Protein AF-J9FMK6-F1 (afdb_monomer_lite)

Structure (mmCIF, N/CA/C/O backbone):
data_AF-J9FMK6-F1
#
_entry.id   AF-J9FMK6-F1
#
loop_
_atom_site.group_PDB
_atom_site.id
_atom_site.type_symbol
_atom_site.label_atom_id
_atom_site.label_alt_id
_atom_site.label_comp_id
_atom_site.label_asym_id
_atom_site.label_entity_id
_atom_site.label_seq_id
_atom_site.pdbx_PDB_ins_code
_atom_site.Cartn_x
_atom_site.Cartn_y
_atom_site.Cartn_z
_atom_site.occupancy
_atom_site.B_iso_or_equiv
_atom_site.auth_seq_id
_atom_site.auth_comp_id
_atom_site.auth_asym_id
_atom_site.auth_atom_id
_atom_site.pdbx_PDB_model_num
ATOM 1 N N . SER A 1 1 ? 6.083 24.883 22.212 1.00 38.53 1 SER A N 1
ATOM 2 C CA . SER A 1 1 ? 7.407 24.529 22.747 1.00 38.53 1 SER A CA 1
ATOM 3 C C . SER A 1 1 ? 7.754 23.189 22.147 1.00 38.53 1 SER A C 1
ATOM 5 O O . SER A 1 1 ? 7.046 22.225 22.395 1.00 38.53 1 SER A O 1
ATOM 7 N N . GLU A 1 2 ? 8.721 23.181 21.238 1.00 36.94 2 GLU A N 1
ATOM 8 C CA . GLU A 1 2 ? 9.208 21.984 20.553 1.00 36.94 2 GLU A CA 1
ATOM 9 C C . GLU A 1 2 ? 10.309 21.378 21.428 1.00 36.94 2 GLU A C 1
ATOM 11 O O . GLU A 1 2 ? 11.359 21.994 21.595 1.00 36.94 2 GLU A O 1
ATOM 16 N N . GLU A 1 3 ? 10.054 20.224 22.041 1.00 33.56 3 GLU A N 1
ATOM 17 C CA . GLU A 1 3 ? 11.084 19.467 22.758 1.00 33.56 3 GLU A CA 1
ATOM 18 C C . GLU A 1 3 ? 11.546 18.315 21.862 1.00 33.56 3 GLU A C 1
ATOM 20 O O . GLU A 1 3 ? 10.841 17.334 21.639 1.00 33.56 3 GLU A O 1
ATOM 25 N N . TYR A 1 4 ? 12.724 18.515 21.274 1.00 42.72 4 TYR A N 1
ATOM 26 C CA . TYR A 1 4 ? 13.475 17.546 20.487 1.00 42.72 4 TYR A CA 1
ATOM 27 C C . TYR A 1 4 ? 14.214 16.615 21.458 1.00 42.72 4 TYR A C 1
ATOM 29 O O . TYR A 1 4 ? 15.035 17.088 22.244 1.00 42.72 4 TYR A O 1
ATOM 37 N N . TYR A 1 5 ? 13.924 15.313 21.438 1.00 42.72 5 TYR A N 1
ATOM 38 C CA . TYR A 1 5 ? 14.664 14.345 22.250 1.00 42.72 5 TYR A CA 1
ATOM 39 C C . TYR A 1 5 ? 15.979 13.964 21.562 1.00 42.72 5 TYR A C 1
ATOM 41 O O . TYR A 1 5 ? 15.987 13.417 20.460 1.00 42.72 5 TYR A O 1
ATOM 49 N N . ASP A 1 6 ? 17.084 14.247 22.249 1.00 38.72 6 ASP A N 1
ATOM 50 C CA . ASP A 1 6 ? 18.426 13.762 21.941 1.00 38.72 6 ASP A CA 1
ATOM 51 C C . ASP A 1 6 ? 18.532 12.301 22.407 1.00 38.72 6 ASP A C 1
ATOM 53 O O . ASP A 1 6 ? 18.491 12.007 23.604 1.00 38.72 6 ASP A O 1
ATOM 57 N N . VAL A 1 7 ? 18.583 11.360 21.463 1.00 40.56 7 VAL A N 1
ATOM 58 C CA . VAL A 1 7 ? 18.699 9.925 21.757 1.00 40.56 7 VAL A CA 1
ATOM 59 C C . VAL A 1 7 ? 20.180 9.571 21.848 1.00 40.56 7 VAL A C 1
ATOM 61 O O . VAL A 1 7 ? 20.733 8.900 20.978 1.00 40.56 7 VAL A O 1
ATOM 64 N N . THR A 1 8 ? 20.851 10.000 22.916 1.00 44.28 8 THR A N 1
ATOM 65 C CA . THR A 1 8 ? 22.146 9.412 23.277 1.00 44.28 8 THR A CA 1
ATOM 66 C C . THR A 1 8 ? 21.886 8.086 23.990 1.00 44.28 8 THR A C 1
ATOM 68 O O . THR A 1 8 ? 21.840 8.018 25.217 1.00 44.28 8 THR A O 1
ATOM 71 N N . GLY A 1 9 ? 21.641 7.028 23.214 1.00 40.19 9 GLY A N 1
ATOM 72 C CA . GLY A 1 9 ? 21.612 5.662 23.730 1.00 40.19 9 GLY A CA 1
ATOM 73 C C . GLY A 1 9 ? 23.018 5.230 24.146 1.00 40.19 9 GLY A C 1
ATOM 74 O O . GLY A 1 9 ? 23.929 5.226 23.321 1.00 40.19 9 GLY A O 1
ATOM 75 N N . GLU A 1 10 ? 23.194 4.880 25.418 1.00 38.66 10 GLU A N 1
ATOM 76 C CA . GLU A 1 10 ? 24.425 4.283 25.942 1.00 38.66 10 GLU A CA 1
ATOM 77 C C . GLU A 1 10 ? 24.766 2.987 25.179 1.00 38.66 10 GLU A C 1
ATOM 79 O O . GLU A 1 10 ? 23.936 2.087 25.018 1.00 38.66 10 GLU A O 1
ATOM 84 N N . GLU A 1 11 ? 26.002 2.891 24.686 1.00 40.25 11 GLU A N 1
ATOM 85 C CA . GLU A 1 11 ? 26.487 1.753 23.906 1.00 40.25 11 GLU A CA 1
ATOM 86 C C . GLU A 1 11 ? 26.698 0.513 24.795 1.00 40.25 11 GLU A C 1
ATOM 88 O O . GLU A 1 11 ? 27.453 0.533 25.768 1.00 40.25 11 GLU A O 1
ATOM 93 N N . ARG A 1 12 ? 26.065 -0.614 24.436 1.00 38.50 12 ARG A N 1
ATOM 94 C CA . ARG A 1 12 ? 26.386 -1.932 25.008 1.00 38.50 12 ARG A CA 1
ATOM 95 C C . ARG A 1 12 ? 27.770 -2.380 24.502 1.00 38.50 12 ARG A C 1
ATOM 97 O O . ARG A 1 12 ? 27.969 -2.416 23.286 1.00 38.50 12 ARG A O 1
ATOM 104 N N . PRO A 1 13 ? 28.722 -2.767 25.373 1.00 34.53 13 PRO A N 1
ATOM 105 C CA . PRO A 1 13 ? 30.063 -3.145 24.936 1.00 34.53 13 PRO A CA 1
ATOM 106 C C . PRO A 1 13 ? 30.034 -4.482 24.180 1.00 34.53 13 PRO A C 1
ATOM 108 O O . PRO A 1 13 ? 29.607 -5.498 24.727 1.00 34.53 13 PRO A O 1
ATOM 111 N N . GLY A 1 14 ? 30.523 -4.485 22.934 1.00 45.88 14 GLY A N 1
ATOM 112 C CA . GLY A 1 14 ? 30.831 -5.708 22.177 1.00 45.88 14 GLY A CA 1
ATOM 113 C C . GLY A 1 14 ? 30.069 -5.937 20.868 1.00 45.88 14 GLY A C 1
ATOM 114 O O . GLY A 1 14 ? 30.240 -6.998 20.274 1.00 45.88 14 GLY A O 1
ATOM 115 N N . GLN A 1 15 ? 29.264 -4.985 20.389 1.00 40.09 15 GLN A N 1
ATOM 116 C CA . GLN A 1 15 ? 28.601 -5.097 19.087 1.00 40.09 15 GLN A CA 1
ATOM 117 C C . GLN A 1 15 ? 29.094 -3.987 18.154 1.00 40.09 15 GLN A C 1
ATOM 119 O O . GLN A 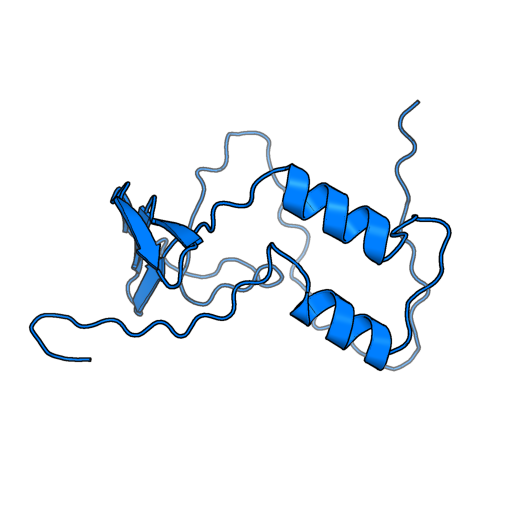1 15 ? 28.611 -2.859 18.209 1.00 40.09 15 GLN A O 1
ATOM 124 N N . GLU A 1 16 ? 30.084 -4.298 17.313 1.00 37.06 16 GLU A N 1
ATOM 125 C CA . GLU A 1 16 ? 30.512 -3.400 16.237 1.00 37.06 16 GLU A CA 1
ATOM 126 C C . GLU A 1 16 ? 29.318 -3.164 15.301 1.00 37.06 16 GLU A C 1
ATOM 128 O O . GLU A 1 16 ? 28.899 -4.054 14.556 1.00 37.06 16 GLU A O 1
ATOM 133 N N . ARG A 1 17 ? 28.721 -1.967 15.365 1.00 45.47 17 ARG A N 1
ATOM 134 C CA . ARG A 1 17 ? 27.776 -1.517 14.341 1.00 45.47 17 ARG A CA 1
ATOM 135 C C . ARG A 1 17 ? 28.550 -1.428 13.024 1.00 45.47 17 ARG A C 1
ATOM 137 O O . ARG A 1 17 ? 29.605 -0.789 13.018 1.00 45.47 17 ARG A O 1
ATOM 144 N N . PRO A 1 18 ? 28.065 -2.005 11.910 1.00 40.34 18 PRO A N 1
ATOM 145 C CA . PRO A 1 18 ? 28.665 -1.714 10.617 1.00 40.34 18 PRO A CA 1
ATOM 146 C C . PRO A 1 18 ? 28.647 -0.194 10.424 1.00 40.34 18 PRO A C 1
ATOM 148 O O . PRO A 1 18 ? 27.606 0.446 10.585 1.00 40.34 18 PRO A O 1
ATOM 151 N N . SER A 1 19 ? 29.824 0.386 10.176 1.00 43.53 19 SER A N 1
ATOM 152 C CA . SER A 1 19 ? 29.993 1.826 9.999 1.00 43.53 19 SER A CA 1
ATOM 153 C C . SER A 1 19 ? 29.195 2.256 8.773 1.00 43.53 19 SER A C 1
ATOM 155 O O . SER A 1 19 ? 29.592 2.001 7.637 1.00 43.53 19 SER A O 1
ATOM 157 N N . CYS A 1 20 ? 28.045 2.890 9.008 1.00 38.88 20 CYS A N 1
ATOM 158 C CA . CYS A 1 20 ? 27.376 3.668 7.981 1.00 38.88 20 CYS A CA 1
ATOM 159 C C . CYS A 1 20 ? 28.382 4.726 7.495 1.00 38.88 20 CYS A C 1
ATOM 161 O O . CYS A 1 20 ? 28.972 5.408 8.343 1.00 38.88 20 CYS A O 1
ATOM 163 N N . PRO A 1 21 ? 28.615 4.888 6.182 1.00 42.12 21 PRO A N 1
ATOM 164 C CA . PRO A 1 21 ? 29.354 6.047 5.707 1.00 42.12 21 PRO A CA 1
ATOM 165 C C . PRO A 1 21 ? 28.642 7.321 6.178 1.00 42.12 21 PRO A C 1
ATOM 167 O O . PRO A 1 21 ? 27.415 7.355 6.293 1.00 42.12 21 PRO A O 1
ATOM 170 N N . ALA A 1 22 ? 29.452 8.325 6.517 1.00 43.28 22 ALA A N 1
ATOM 171 C CA . ALA A 1 22 ? 29.043 9.563 7.164 1.00 43.28 22 ALA A CA 1
ATOM 172 C C . ALA A 1 22 ? 27.787 10.181 6.531 1.00 43.28 22 ALA A C 1
ATOM 174 O O . ALA A 1 22 ? 27.682 10.262 5.309 1.00 43.28 22 ALA A O 1
ATOM 175 N N . GLU A 1 23 ? 26.877 10.593 7.416 1.00 44.34 23 GLU A N 1
ATOM 176 C CA . GLU A 1 23 ? 25.712 11.457 7.219 1.00 44.34 23 GLU A CA 1
ATOM 177 C C . GLU A 1 23 ? 25.464 11.891 5.768 1.00 44.34 23 GLU A C 1
ATOM 179 O O . GLU A 1 23 ? 26.105 12.805 5.242 1.00 44.34 23 GLU A O 1
ATOM 184 N N . VAL A 1 24 ? 24.470 11.270 5.130 1.00 47.28 24 VAL A N 1
ATOM 185 C CA . VAL A 1 24 ? 23.875 11.825 3.914 1.00 47.28 24 VAL A CA 1
ATOM 186 C C . VAL A 1 24 ? 23.279 13.180 4.291 1.00 47.28 24 VAL A C 1
ATOM 188 O O . VAL A 1 24 ? 22.247 13.256 4.957 1.00 47.28 24 VAL A O 1
ATOM 191 N N . SER A 1 25 ? 23.949 14.260 3.891 1.00 40.81 25 SER A N 1
ATOM 192 C CA . SER A 1 25 ? 23.454 15.617 4.072 1.00 40.81 25 SER A CA 1
ATOM 193 C C . SER A 1 25 ? 22.204 15.807 3.213 1.00 40.81 25 SER A C 1
ATOM 195 O O . SER A 1 25 ? 22.254 15.913 1.987 1.00 40.81 25 SER A O 1
ATOM 197 N N . ILE A 1 26 ? 21.039 15.814 3.857 1.00 43.94 26 ILE A N 1
ATOM 198 C CA . ILE A 1 26 ? 19.773 16.110 3.187 1.00 43.94 26 ILE A CA 1
ATOM 199 C C . ILE A 1 26 ? 19.726 17.628 2.971 1.00 43.94 26 ILE A C 1
ATOM 201 O O . ILE A 1 26 ? 19.255 18.387 3.815 1.00 43.94 26 ILE A O 1
ATOM 205 N N . SER A 1 27 ? 20.276 18.097 1.849 1.00 40.69 27 SER A N 1
ATOM 206 C CA . SER A 1 27 ? 20.115 19.486 1.408 1.00 40.69 27 SER A CA 1
ATOM 207 C C . SER A 1 27 ? 18.641 19.767 1.051 1.00 40.69 27 SER A C 1
ATOM 209 O O . SER A 1 27 ? 17.998 18.888 0.477 1.00 40.69 27 SER A O 1
ATOM 211 N N . PRO A 1 28 ? 18.098 20.972 1.318 1.00 44.56 28 PRO A N 1
ATOM 212 C CA . PRO A 1 28 ? 16.671 21.289 1.162 1.00 44.56 28 PRO A CA 1
ATOM 213 C C . PRO A 1 28 ? 16.218 21.509 -0.291 1.00 44.56 28 PRO A C 1
ATOM 215 O O . PRO A 1 28 ? 15.047 21.812 -0.529 1.00 44.56 28 PRO A O 1
ATOM 218 N N . ASP A 1 29 ? 17.111 21.359 -1.273 1.00 49.59 29 ASP A N 1
ATOM 219 C CA . ASP A 1 29 ? 16.695 21.257 -2.668 1.00 49.59 29 ASP A CA 1
ATOM 220 C C . ASP A 1 29 ? 15.901 19.964 -2.808 1.00 49.59 29 ASP A C 1
ATOM 222 O O . ASP A 1 29 ? 16.466 18.895 -2.592 1.00 49.59 29 ASP A O 1
ATOM 226 N N . LYS A 1 30 ? 14.593 20.081 -3.107 1.00 51.16 30 LYS A N 1
ATOM 227 C CA . LYS A 1 30 ? 13.635 18.977 -3.303 1.00 51.16 30 LYS A CA 1
ATOM 228 C C . LYS A 1 30 ? 14.349 17.766 -3.890 1.00 51.16 30 LYS A C 1
ATOM 230 O O . LYS A 1 30 ? 14.512 17.670 -5.108 1.00 51.16 30 LYS A O 1
ATOM 235 N N . SER A 1 31 ? 14.764 16.842 -3.031 1.00 60.16 31 SER A N 1
ATOM 236 C CA . SER A 1 31 ? 15.327 15.590 -3.482 1.00 60.16 31 SER A CA 1
ATOM 237 C C . SER A 1 31 ? 14.188 14.896 -4.213 1.00 60.16 31 SER A C 1
ATOM 239 O O . SER A 1 31 ? 13.156 14.550 -3.639 1.00 60.16 31 SER A O 1
ATOM 241 N N . THR A 1 32 ? 14.297 14.812 -5.537 1.00 69.81 32 THR A N 1
ATOM 242 C CA . THR A 1 32 ? 13.363 14.026 -6.337 1.00 69.81 32 THR A CA 1
ATOM 243 C C . THR A 1 32 ? 13.384 12.622 -5.754 1.00 69.81 32 THR A C 1
ATOM 245 O O . THR A 1 32 ? 14.452 12.009 -5.734 1.00 69.81 32 THR A O 1
ATOM 248 N N . TRP A 1 33 ? 12.247 12.160 -5.233 1.00 75.38 33 TRP A N 1
ATOM 249 C CA . TRP A 1 33 ? 12.103 10.830 -4.649 1.00 75.38 33 TRP A CA 1
ATOM 250 C C . TRP A 1 33 ? 12.649 9.778 -5.622 1.00 75.38 33 TRP A C 1
ATOM 252 O O . TRP A 1 33 ? 12.255 9.749 -6.790 1.00 75.38 33 TRP A O 1
ATOM 262 N N . LYS A 1 34 ? 13.595 8.954 -5.162 1.00 85.50 34 LYS A N 1
ATOM 263 C CA . LYS A 1 34 ? 14.224 7.889 -5.952 1.00 85.50 34 LYS A CA 1
ATOM 264 C C . LYS A 1 34 ? 13.860 6.553 -5.331 1.00 85.50 34 LYS A C 1
ATOM 266 O O . LYS A 1 34 ? 14.129 6.335 -4.157 1.00 85.50 34 LYS A O 1
ATOM 271 N N . VAL A 1 35 ? 13.293 5.667 -6.140 1.00 87.62 35 VAL A N 1
ATOM 272 C CA . VAL A 1 35 ? 13.019 4.283 -5.752 1.00 87.62 35 VAL A CA 1
ATOM 273 C C . VAL A 1 35 ? 14.088 3.402 -6.371 1.00 87.62 35 VAL A C 1
ATOM 275 O O . VAL A 1 35 ? 14.251 3.402 -7.592 1.00 87.62 35 VAL A O 1
ATOM 278 N N . ILE A 1 36 ? 14.821 2.678 -5.532 1.00 88.19 36 ILE A N 1
ATOM 279 C CA . ILE A 1 36 ? 15.858 1.734 -5.947 1.00 88.19 36 ILE A CA 1
ATOM 280 C C . ILE A 1 36 ? 15.422 0.338 -5.503 1.00 88.19 36 ILE A C 1
ATOM 282 O O . ILE A 1 36 ? 14.813 0.161 -4.449 1.00 88.19 36 ILE A O 1
ATOM 286 N N . PHE A 1 37 ? 15.660 -0.649 -6.362 1.00 87.56 37 PHE A N 1
ATOM 287 C CA . PHE A 1 37 ? 15.368 -2.043 -6.049 1.00 87.56 37 PHE A CA 1
ATOM 288 C C . PHE A 1 37 ? 16.312 -2.537 -4.949 1.00 87.56 37 PHE A C 1
ATOM 290 O O . PHE A 1 37 ? 17.499 -2.243 -4.998 1.00 87.56 37 PHE A O 1
ATOM 297 N N . ASP A 1 38 ? 15.774 -3.259 -3.964 1.00 81.88 38 ASP A N 1
ATOM 298 C CA . ASP A 1 38 ? 16.533 -3.862 -2.855 1.00 81.88 38 ASP A CA 1
ATOM 299 C C . ASP A 1 38 ? 17.362 -2.879 -1.992 1.00 81.88 38 ASP A C 1
ATOM 301 O O . ASP A 1 38 ? 18.232 -3.278 -1.220 1.00 81.88 38 ASP A O 1
ATOM 305 N N . SER A 1 39 ? 17.077 -1.571 -2.057 1.00 73.44 39 SER A N 1
ATOM 306 C CA . SER A 1 39 ? 17.668 -0.595 -1.137 1.00 73.44 39 SER A CA 1
ATOM 307 C C . SER A 1 39 ? 16.863 -0.551 0.164 1.00 73.44 39 SER A C 1
ATOM 309 O O . SER A 1 39 ? 15.736 -0.047 0.193 1.00 73.44 39 SER A O 1
ATOM 311 N N . GLY A 1 40 ? 17.425 -1.080 1.250 1.00 65.25 40 GLY A N 1
ATOM 312 C CA . GLY A 1 40 ? 16.829 -0.967 2.582 1.00 65.25 40 GLY A CA 1
ATOM 313 C C . GLY A 1 40 ? 16.847 0.473 3.108 1.00 65.25 40 GLY A C 1
ATOM 314 O O . GLY A 1 40 ? 17.749 1.240 2.801 1.00 65.25 40 GLY A O 1
ATOM 315 N N . PHE A 1 41 ? 15.887 0.826 3.967 1.00 58.88 41 PHE A N 1
ATOM 316 C CA . PHE A 1 41 ? 15.728 2.178 4.540 1.00 58.88 41 PHE A CA 1
ATOM 317 C C . PHE A 1 41 ? 16.964 2.690 5.312 1.00 58.88 41 PHE A C 1
ATOM 319 O O . PHE A 1 41 ? 17.172 3.892 5.442 1.00 58.88 41 PHE A O 1
ATOM 326 N N . TRP A 1 42 ? 17.777 1.766 5.834 1.00 59.50 42 TRP A N 1
ATOM 327 C CA . TRP A 1 42 ? 18.978 2.045 6.631 1.00 59.50 42 TRP A CA 1
ATOM 328 C C . TRP A 1 42 ? 20.282 1.910 5.843 1.00 59.50 42 TRP A C 1
ATOM 330 O O . TRP A 1 42 ? 21.351 2.243 6.355 1.00 59.50 42 TRP A O 1
ATOM 340 N N . CYS A 1 43 ? 20.206 1.397 4.618 1.00 55.66 43 CYS A N 1
ATOM 341 C CA . CYS A 1 43 ? 21.348 1.244 3.737 1.00 55.66 43 CYS A CA 1
ATOM 342 C C . CYS A 1 43 ? 21.338 2.420 2.761 1.00 55.66 43 CYS A C 1
ATOM 344 O O . CYS A 1 43 ? 20.282 2.824 2.278 1.00 55.66 43 CYS A O 1
ATOM 346 N N . GLY A 1 44 ? 22.508 2.997 2.488 1.00 61.53 44 GLY A N 1
ATOM 347 C CA . GLY A 1 44 ? 22.632 3.998 1.434 1.00 61.53 44 GLY A CA 1
ATOM 348 C C . GLY A 1 44 ? 21.981 3.497 0.143 1.00 61.53 44 GLY A C 1
ATOM 349 O O . GLY A 1 44 ? 22.028 2.310 -0.178 1.00 61.53 44 GLY A O 1
ATOM 350 N N . ALA A 1 45 ? 21.317 4.404 -0.564 1.00 65.56 45 ALA A N 1
ATOM 351 C CA . ALA A 1 45 ? 20.638 4.098 -1.810 1.00 65.56 45 ALA A CA 1
ATOM 352 C C . ALA A 1 45 ? 21.684 3.941 -2.931 1.00 65.56 45 ALA A C 1
ATOM 354 O O . ALA A 1 45 ? 21.955 4.889 -3.669 1.00 65.56 45 ALA A O 1
ATOM 355 N N . ASP A 1 46 ? 22.288 2.758 -3.033 1.00 68.81 46 ASP A N 1
ATOM 356 C CA . ASP A 1 46 ? 23.212 2.404 -4.109 1.00 68.81 46 ASP A CA 1
ATOM 357 C C . ASP A 1 46 ? 22.436 1.736 -5.249 1.00 68.81 46 ASP A C 1
ATOM 359 O O . ASP A 1 46 ? 21.829 0.684 -5.070 1.00 68.81 46 ASP A O 1
ATOM 363 N N . GLY A 1 47 ? 22.432 2.351 -6.433 1.00 76.62 47 GLY A N 1
ATOM 364 C CA . GLY A 1 47 ? 21.803 1.770 -7.619 1.00 76.62 47 GLY A CA 1
ATOM 365 C C . GLY A 1 47 ? 21.197 2.791 -8.576 1.00 76.62 47 GLY A C 1
ATOM 366 O O . GLY A 1 47 ? 21.143 3.995 -8.316 1.00 76.62 47 GLY A O 1
ATOM 367 N N . GLU A 1 48 ? 20.739 2.297 -9.724 1.00 86.38 48 GLU A N 1
ATOM 368 C CA . GLU A 1 48 ? 19.990 3.112 -10.679 1.00 86.38 48 GLU A CA 1
ATOM 369 C C . GLU A 1 48 ? 18.521 3.214 -10.236 1.00 86.38 48 GLU A C 1
ATOM 371 O O . GLU A 1 48 ? 17.888 2.184 -9.981 1.00 86.38 48 GLU A O 1
ATOM 376 N N . PRO A 1 49 ? 17.945 4.429 -10.156 1.00 89.38 49 PRO A N 1
ATOM 377 C CA . PRO A 1 49 ? 16.543 4.586 -9.803 1.00 89.38 49 PRO A CA 1
ATOM 378 C C . PRO A 1 49 ? 15.646 3.954 -10.868 1.00 89.38 49 PRO A C 1
ATOM 380 O O . PRO A 1 49 ? 15.864 4.114 -12.073 1.00 89.38 49 PRO A O 1
ATOM 383 N N . GLY A 1 50 ? 14.599 3.272 -10.414 1.00 91.81 50 GLY A N 1
ATOM 384 C CA . GLY A 1 50 ? 13.594 2.699 -11.292 1.00 91.81 50 GLY A CA 1
ATOM 385 C C . GLY A 1 50 ? 12.815 3.768 -12.057 1.00 91.81 50 GLY A C 1
ATOM 386 O O . GLY A 1 50 ? 12.557 4.869 -11.561 1.00 91.81 50 GLY A O 1
ATOM 387 N N . ARG A 1 51 ? 12.385 3.432 -13.276 1.00 93.88 51 ARG A N 1
ATOM 388 C CA . ARG A 1 51 ? 11.483 4.290 -14.052 1.00 93.88 51 ARG A CA 1
ATOM 389 C C . ARG A 1 51 ? 10.064 4.168 -13.504 1.00 93.88 51 ARG A C 1
ATOM 391 O O . ARG A 1 51 ? 9.454 3.108 -13.636 1.00 93.88 51 ARG A O 1
ATOM 398 N N . GLU A 1 52 ? 9.535 5.261 -12.963 1.00 94.81 52 GLU A N 1
ATOM 399 C CA . GLU A 1 52 ? 8.149 5.347 -12.493 1.00 94.81 52 GLU A CA 1
ATOM 400 C C . GLU A 1 52 ? 7.155 5.129 -13.647 1.00 94.81 52 GLU A C 1
ATOM 402 O O . GLU A 1 52 ? 7.217 5.781 -14.695 1.00 94.81 52 GLU A O 1
ATOM 407 N N . LEU A 1 53 ? 6.199 4.235 -13.425 1.00 94.25 53 LEU A N 1
ATOM 408 C CA . LEU A 1 53 ? 4.971 4.087 -14.187 1.00 94.25 53 LEU A CA 1
ATOM 409 C C . LEU A 1 53 ? 3.801 4.401 -13.261 1.00 94.25 53 LEU A C 1
ATOM 411 O O . LEU A 1 53 ? 3.524 3.656 -12.323 1.00 94.25 53 LEU A O 1
ATOM 415 N N . ARG A 1 54 ? 3.081 5.486 -13.546 1.00 95.38 54 ARG A N 1
ATOM 416 C CA . ARG A 1 54 ? 1.868 5.827 -12.798 1.00 95.38 54 ARG A CA 1
ATOM 417 C C . ARG A 1 54 ? 0.733 4.908 -13.205 1.00 95.38 54 ARG A C 1
ATOM 419 O O . ARG A 1 54 ? 0.302 4.917 -14.358 1.00 95.38 54 ARG A O 1
ATOM 426 N N . VAL A 1 55 ? 0.262 4.129 -12.243 1.00 94.56 55 VAL A N 1
ATOM 427 C CA . VAL A 1 55 ? -0.785 3.124 -12.418 1.00 94.56 55 VAL A CA 1
ATOM 428 C C . VAL A 1 55 ? -2.124 3.667 -11.922 1.00 94.56 55 VAL A C 1
ATOM 430 O O . VAL A 1 55 ? -3.115 3.553 -12.642 1.00 94.56 55 VAL A O 1
ATOM 433 N N . ASN A 1 56 ? -2.148 4.309 -10.746 1.00 95.44 56 ASN A N 1
ATOM 434 C CA . ASN A 1 56 ? -3.342 4.885 -10.110 1.00 95.44 56 ASN A CA 1
ATOM 435 C C . ASN A 1 56 ? -4.566 3.956 -10.174 1.00 95.44 56 ASN A C 1
ATOM 437 O O . ASN A 1 56 ? -5.654 4.347 -10.610 1.00 95.44 56 ASN A O 1
ATOM 441 N N . ARG A 1 57 ? -4.374 2.691 -9.791 1.00 96.06 57 ARG A N 1
ATOM 442 C CA . ARG A 1 57 ? -5.434 1.677 -9.805 1.00 96.06 57 ARG A CA 1
ATOM 443 C C . ARG A 1 57 ? -5.918 1.401 -8.399 1.00 96.06 57 ARG A C 1
ATOM 445 O O . ARG A 1 57 ? -5.122 1.072 -7.531 1.00 96.06 57 ARG A O 1
ATOM 452 N N . THR A 1 58 ? -7.230 1.445 -8.220 1.00 97.44 58 THR A N 1
ATOM 453 C CA . THR A 1 58 ? -7.901 1.014 -6.995 1.00 97.44 58 THR A CA 1
ATOM 454 C C . THR A 1 58 ? -8.620 -0.303 -7.248 1.00 97.44 58 THR A C 1
ATOM 456 O O . THR A 1 58 ? -9.213 -0.488 -8.313 1.00 97.44 58 THR A O 1
ATOM 459 N N . PHE A 1 59 ? -8.563 -1.215 -6.284 1.00 95.56 59 PHE A N 1
ATOM 460 C CA . PHE A 1 59 ? -9.252 -2.501 -6.334 1.00 95.56 59 PHE A CA 1
ATOM 461 C C . PHE A 1 59 ? -9.675 -2.938 -4.932 1.00 95.56 59 PHE A C 1
ATOM 463 O O . PHE A 1 59 ? -9.188 -2.405 -3.939 1.00 95.56 59 PHE A O 1
ATOM 470 N N . VAL A 1 60 ? -10.592 -3.901 -4.862 1.00 95.56 60 VAL A N 1
ATOM 471 C CA . VAL A 1 60 ? -11.020 -4.518 -3.604 1.00 95.56 60 VAL A CA 1
ATOM 472 C C . VAL A 1 60 ? -10.491 -5.943 -3.560 1.00 95.56 60 VAL A C 1
ATOM 474 O O . VAL A 1 60 ? -10.644 -6.687 -4.532 1.00 95.56 60 VAL A O 1
ATOM 477 N N . TRP A 1 61 ? -9.876 -6.318 -2.446 1.00 92.19 61 TRP A N 1
ATOM 478 C CA . TRP A 1 61 ? -9.396 -7.668 -2.183 1.00 92.19 61 TRP A CA 1
ATOM 479 C C . TRP A 1 61 ? -9.694 -8.022 -0.728 1.00 92.19 61 TRP A C 1
ATOM 481 O O . TRP A 1 61 ? -9.434 -7.225 0.162 1.00 92.19 61 TRP A O 1
ATOM 491 N N . ASP A 1 62 ? -10.314 -9.182 -0.514 1.00 91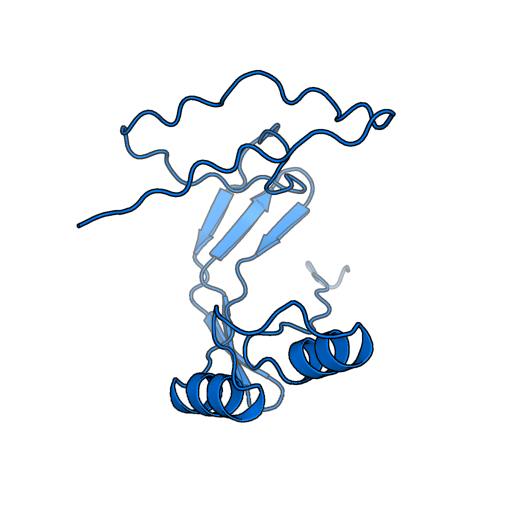.19 62 ASP A N 1
ATOM 492 C CA . ASP A 1 62 ? -10.776 -9.651 0.802 1.00 91.19 62 ASP A CA 1
ATOM 493 C C . ASP A 1 62 ? -11.636 -8.635 1.586 1.00 91.19 62 ASP A C 1
ATOM 495 O O . ASP A 1 62 ? -11.534 -8.475 2.794 1.00 91.19 62 ASP A O 1
ATOM 499 N N . GLY 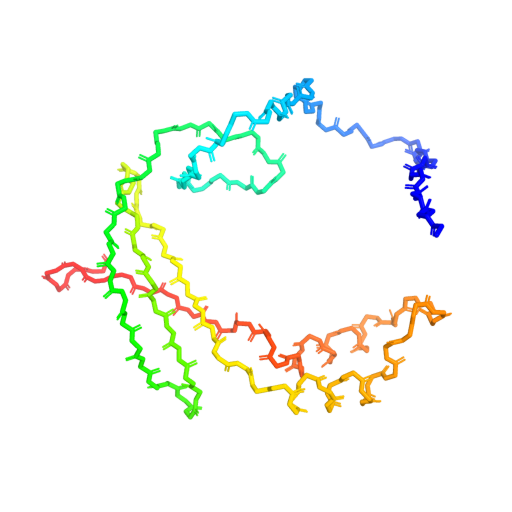A 1 63 ? -12.486 -7.890 0.870 1.00 90.81 63 GLY A N 1
ATOM 500 C CA . GLY A 1 63 ? -13.329 -6.843 1.459 1.00 90.81 63 GLY A CA 1
ATOM 501 C C . GLY A 1 63 ? -12.596 -5.535 1.778 1.00 90.81 63 GLY A C 1
ATOM 502 O O . GLY A 1 63 ? -13.250 -4.541 2.085 1.00 90.81 63 GLY A O 1
ATOM 503 N N . GLU A 1 64 ? -11.273 -5.489 1.629 1.00 91.81 64 GLU A N 1
ATOM 504 C CA . GLU A 1 64 ? -10.461 -4.297 1.857 1.00 91.81 64 GLU A CA 1
ATOM 505 C C . GLU A 1 64 ? -10.166 -3.567 0.543 1.00 91.81 64 GLU A C 1
ATOM 507 O O . GLU A 1 64 ? -10.034 -4.169 -0.525 1.00 91.81 64 GLU A O 1
ATOM 512 N N . THR A 1 65 ? -10.067 -2.239 0.603 1.00 95.69 65 THR A N 1
ATOM 513 C CA . THR A 1 65 ? -9.757 -1.418 -0.574 1.00 95.69 65 THR A CA 1
ATOM 514 C C . THR A 1 65 ? -8.262 -1.144 -0.647 1.00 95.69 65 THR A C 1
ATOM 516 O O . THR A 1 65 ? -7.676 -0.607 0.288 1.00 95.69 65 THR A O 1
ATOM 519 N N . PHE A 1 66 ? -7.661 -1.428 -1.796 1.00 95.38 66 PHE A N 1
ATOM 520 C CA . PHE A 1 66 ? -6.251 -1.190 -2.079 1.00 95.38 66 PHE A CA 1
ATOM 521 C C . PHE A 1 66 ? -6.068 -0.204 -3.229 1.00 95.38 66 PHE A C 1
ATOM 523 O O . PHE A 1 66 ? -6.925 -0.069 -4.105 1.00 95.38 66 PHE A O 1
ATOM 530 N N . CYS A 1 67 ? -4.920 0.465 -3.247 1.00 95.81 67 CYS A N 1
ATOM 531 C CA . CYS A 1 67 ? -4.480 1.345 -4.317 1.00 95.81 67 CYS A CA 1
ATOM 532 C C . CYS A 1 67 ? -3.026 1.042 -4.694 1.00 95.81 67 CYS A C 1
ATOM 534 O O . CYS A 1 67 ? -2.168 0.938 -3.821 1.00 95.81 67 CYS A O 1
ATOM 536 N N . ILE A 1 68 ? -2.756 0.949 -5.996 1.00 95.50 68 ILE A N 1
ATOM 537 C CA . ILE A 1 68 ? -1.407 0.945 -6.567 1.00 95.50 68 ILE A CA 1
ATOM 538 C C . ILE A 1 68 ? -1.226 2.278 -7.301 1.00 95.50 68 ILE A C 1
ATOM 540 O O . ILE A 1 68 ? -1.713 2.417 -8.434 1.00 95.50 68 ILE A O 1
ATOM 544 N N . PRO A 1 69 ? -0.585 3.283 -6.678 1.00 95.75 69 PRO A N 1
ATOM 545 C CA . PRO A 1 69 ? -0.345 4.566 -7.325 1.00 95.75 69 PRO A CA 1
ATOM 546 C C . PRO A 1 69 ? 0.731 4.448 -8.411 1.00 95.75 69 PRO A C 1
ATOM 548 O O . PRO A 1 69 ? 0.515 4.925 -9.530 1.00 95.75 69 PRO A O 1
ATOM 551 N N . ALA A 1 70 ? 1.834 3.748 -8.137 1.00 95.25 70 ALA A N 1
ATOM 552 C CA . ALA A 1 70 ? 2.947 3.608 -9.066 1.00 95.25 70 ALA A CA 1
ATOM 553 C C . ALA A 1 70 ? 3.614 2.226 -9.013 1.00 95.25 70 ALA A C 1
ATOM 555 O O . ALA A 1 70 ? 3.569 1.508 -8.014 1.00 95.25 70 ALA A O 1
ATOM 556 N N . VAL A 1 71 ? 4.243 1.873 -10.134 1.00 94.06 71 VAL A N 1
ATOM 557 C CA . VAL A 1 71 ? 5.163 0.741 -10.272 1.00 94.06 71 VAL A CA 1
ATOM 558 C C . VAL A 1 71 ? 6.461 1.270 -10.861 1.00 94.06 71 VAL A C 1
ATOM 560 O O . VAL A 1 71 ? 6.443 2.039 -11.818 1.00 94.06 71 VAL A O 1
ATOM 563 N N . TYR A 1 72 ? 7.590 0.842 -10.324 1.00 93.75 72 TYR A N 1
ATOM 564 C CA . TYR A 1 72 ? 8.915 1.261 -10.742 1.00 93.75 72 TYR A CA 1
ATOM 565 C C . TYR A 1 72 ? 9.595 0.107 -11.463 1.00 93.75 72 TYR A C 1
ATOM 567 O O . TYR A 1 72 ? 9.782 -0.977 -10.906 1.00 93.75 72 TYR A O 1
ATOM 575 N N . LEU A 1 73 ? 9.948 0.348 -12.724 1.00 92.69 73 LEU A N 1
ATOM 576 C CA . LEU A 1 73 ? 10.753 -0.582 -13.505 1.00 92.69 73 LEU A CA 1
ATOM 577 C C . LEU A 1 73 ? 12.221 -0.364 -13.154 1.00 92.69 73 LEU A C 1
ATOM 579 O O . LEU A 1 73 ? 12.830 0.601 -13.624 1.00 92.69 73 LEU A O 1
ATOM 583 N N . CYS A 1 74 ? 12.777 -1.246 -12.337 1.00 90.69 74 CYS A N 1
ATOM 584 C CA . CYS A 1 74 ? 14.192 -1.245 -12.000 1.00 90.69 74 CYS A CA 1
ATOM 585 C C . CYS A 1 74 ? 14.937 -2.222 -12.917 1.00 90.69 74 CYS A C 1
ATOM 587 O O . CYS A 1 74 ? 14.347 -3.129 -13.505 1.00 90.69 74 CYS A O 1
ATOM 589 N N . ARG A 1 75 ? 16.256 -2.057 -13.041 1.00 87.38 75 ARG A N 1
ATOM 590 C CA . ARG A 1 75 ? 17.093 -2.970 -13.835 1.00 87.38 75 ARG A CA 1
ATOM 591 C C . ARG A 1 75 ? 17.011 -4.421 -13.338 1.00 87.38 75 ARG A C 1
ATOM 593 O O . ARG A 1 75 ? 17.068 -5.345 -14.142 1.00 87.38 75 ARG A O 1
ATOM 600 N N . GLU A 1 76 ? 16.886 -4.597 -12.027 1.00 87.25 76 GLU A N 1
ATOM 601 C CA . GLU A 1 76 ? 16.953 -5.891 -11.335 1.00 87.25 76 GLU A CA 1
ATOM 602 C C . GLU A 1 76 ? 15.575 -6.463 -10.974 1.00 87.25 76 GLU A C 1
ATOM 604 O O . GLU A 1 76 ? 15.479 -7.604 -10.534 1.00 87.25 76 GLU A O 1
ATOM 609 N N . GLY A 1 77 ? 14.493 -5.710 -11.202 1.00 88.06 77 GLY A N 1
ATOM 610 C CA . GLY A 1 77 ? 13.147 -6.156 -10.862 1.00 88.06 77 GLY A CA 1
ATOM 611 C C . GLY A 1 77 ? 12.111 -5.038 -10.849 1.00 88.06 77 GLY A C 1
ATOM 612 O O . GLY A 1 77 ? 12.260 -4.003 -11.499 1.00 88.06 77 GLY A O 1
ATOM 613 N N . LEU A 1 78 ? 11.032 -5.265 -10.103 1.00 90.31 78 LEU A N 1
ATOM 614 C CA . LEU A 1 78 ? 9.934 -4.319 -9.931 1.00 90.31 78 LEU A CA 1
ATOM 615 C C . LEU A 1 78 ? 9.840 -3.891 -8.472 1.00 90.31 78 LEU A C 1
ATOM 617 O O . LEU A 1 78 ? 9.912 -4.729 -7.576 1.00 90.31 78 LEU A O 1
ATOM 621 N N . VAL A 1 79 ? 9.602 -2.602 -8.253 1.00 91.38 79 VAL A N 1
ATOM 622 C CA . VAL A 1 79 ? 9.123 -2.084 -6.9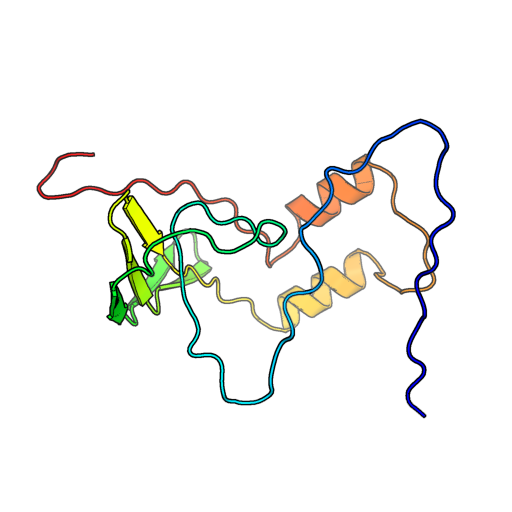67 1.00 91.38 79 VAL A CA 1
ATOM 623 C C . VAL A 1 79 ? 7.722 -1.539 -7.190 1.00 91.38 79 VAL A C 1
ATOM 625 O O . VAL A 1 79 ? 7.451 -0.933 -8.225 1.00 91.38 79 VAL A O 1
ATOM 628 N N . LEU A 1 80 ? 6.811 -1.775 -6.256 1.00 91.75 80 LEU A N 1
ATOM 629 C CA . LEU A 1 80 ? 5.441 -1.289 -6.348 1.00 91.75 80 LEU A CA 1
ATOM 630 C C . LEU A 1 80 ? 5.052 -0.599 -5.051 1.00 91.75 80 LEU A C 1
ATOM 632 O O . LEU A 1 80 ? 5.360 -1.091 -3.966 1.00 91.75 80 LEU A O 1
ATOM 636 N N . ASP A 1 81 ? 4.324 0.500 -5.186 1.00 92.50 81 ASP A N 1
ATOM 637 C CA . ASP A 1 81 ? 3.627 1.098 -4.061 1.00 92.50 81 ASP A CA 1
ATOM 638 C C . ASP A 1 81 ? 2.300 0.354 -3.883 1.00 92.50 81 ASP A C 1
ATOM 640 O O . ASP A 1 81 ? 1.494 0.280 -4.816 1.00 92.50 81 ASP A O 1
ATOM 644 N N . LEU A 1 82 ? 2.062 -0.205 -2.696 1.00 92.88 82 LEU A N 1
ATOM 645 C CA . LEU A 1 82 ? 0.790 -0.833 -2.342 1.00 92.88 82 LEU A CA 1
ATOM 646 C C . LEU A 1 82 ? 0.219 -0.159 -1.105 1.00 92.88 82 LEU A C 1
ATOM 648 O O . LEU A 1 82 ? 0.743 -0.304 -0.004 1.00 92.88 82 LEU A O 1
ATOM 652 N N . CYS A 1 83 ? -0.879 0.563 -1.291 1.00 93.56 83 CYS A N 1
ATOM 653 C CA . CYS A 1 83 ? -1.564 1.259 -0.215 1.00 93.56 83 CYS A CA 1
ATOM 654 C C . CYS A 1 83 ? -2.861 0.531 0.120 1.00 93.56 83 CYS A C 1
ATOM 656 O O . CYS A 1 83 ? -3.704 0.327 -0.754 1.00 93.56 83 CYS A O 1
ATOM 658 N N . LYS A 1 84 ? -3.050 0.197 1.393 1.00 94.69 84 LYS A N 1
ATOM 659 C CA . LYS A 1 84 ? -4.333 -0.243 1.936 1.00 94.69 84 LYS A CA 1
ATOM 660 C C . LYS A 1 84 ? -5.104 0.975 2.443 1.00 94.69 84 LYS A C 1
ATOM 662 O O . LYS A 1 84 ? -4.537 1.826 3.126 1.00 94.69 84 LYS A O 1
ATOM 667 N N . ARG A 1 85 ? -6.387 1.076 2.104 1.00 95.19 85 ARG A N 1
ATOM 668 C CA . ARG A 1 85 ? -7.297 2.045 2.718 1.00 95.19 85 ARG A CA 1
ATOM 669 C C . ARG A 1 85 ? -7.703 1.511 4.085 1.00 95.19 85 ARG A C 1
ATOM 671 O O . ARG A 1 85 ? -8.206 0.396 4.179 1.00 95.19 85 ARG A O 1
ATOM 678 N N . VAL A 1 86 ? -7.500 2.336 5.100 1.00 95.06 86 VAL A N 1
ATOM 679 C CA . VAL A 1 86 ? -7.932 2.088 6.472 1.00 95.06 86 VAL A CA 1
ATOM 680 C C . VAL A 1 86 ? -8.815 3.257 6.873 1.00 95.06 86 VAL A C 1
ATOM 682 O O . VAL A 1 86 ? -8.421 4.410 6.679 1.00 95.06 86 VAL A O 1
ATOM 685 N N . GLU A 1 87 ? -10.011 2.963 7.369 1.00 94.50 87 GLU A N 1
ATOM 686 C CA . GLU A 1 87 ? -10.915 4.005 7.849 1.00 94.50 87 GLU A CA 1
ATOM 687 C C . GLU A 1 87 ? -10.444 4.519 9.221 1.00 94.50 87 GLU A C 1
ATOM 689 O O . GLU A 1 87 ? -9.943 3.722 10.025 1.00 94.50 87 GLU A O 1
ATOM 694 N N . PRO A 1 88 ? -10.577 5.827 9.513 1.00 93.50 88 PRO A N 1
ATOM 695 C CA . PRO A 1 88 ? -10.144 6.405 10.787 1.00 93.50 88 PRO A CA 1
ATOM 696 C C . PRO A 1 88 ? -10.705 5.672 12.009 1.00 93.50 88 PRO A C 1
ATOM 698 O O . PRO A 1 88 ? -9.976 5.444 12.970 1.00 93.50 88 PRO A O 1
ATOM 701 N N . GLU A 1 89 ? -11.954 5.209 11.939 1.00 94.12 89 GLU A N 1
ATOM 702 C CA . GLU A 1 89 ? -12.608 4.476 13.024 1.00 94.12 89 GLU A CA 1
ATOM 703 C C . GLU A 1 89 ? -11.870 3.172 13.367 1.00 94.12 89 GLU A C 1
ATOM 705 O O . GLU A 1 89 ? -11.770 2.807 14.533 1.00 94.12 89 GLU A O 1
ATOM 710 N N . GLN A 1 90 ? -11.285 2.491 12.375 1.00 91.94 90 GLN A N 1
ATOM 711 C CA . GLN A 1 90 ? -10.507 1.270 12.613 1.00 91.94 90 GLN A CA 1
ATOM 712 C C . GLN A 1 90 ? -9.198 1.573 13.353 1.00 91.94 90 GLN A C 1
ATOM 714 O O . GLN A 1 90 ? -8.736 0.763 14.159 1.00 91.94 90 GLN A O 1
ATOM 719 N N . ILE A 1 91 ? -8.594 2.732 13.070 1.00 90.75 91 ILE A N 1
ATOM 720 C CA . ILE A 1 91 ? -7.390 3.207 13.760 1.00 90.75 91 ILE A CA 1
ATOM 721 C C . ILE A 1 91 ? -7.745 3.539 15.209 1.00 90.75 91 ILE A C 1
ATOM 723 O O . ILE A 1 91 ? -7.068 3.063 16.120 1.00 90.75 91 ILE A O 1
ATOM 727 N N . ASP A 1 92 ? -8.829 4.284 15.420 1.00 90.25 92 ASP A N 1
ATOM 728 C CA . ASP A 1 92 ? -9.303 4.662 16.751 1.00 90.25 92 ASP A CA 1
ATOM 729 C C . ASP A 1 92 ? -9.656 3.427 17.593 1.00 90.25 92 ASP A C 1
ATOM 731 O O . ASP A 1 92 ? -9.217 3.314 18.738 1.00 90.25 92 ASP A O 1
ATOM 735 N N . ASP A 1 93 ? -10.382 2.458 17.033 1.00 90.88 93 ASP A N 1
ATOM 736 C CA . ASP A 1 93 ? -10.711 1.197 17.709 1.00 90.88 93 ASP A CA 1
ATOM 737 C C . ASP A 1 93 ? -9.449 0.421 18.116 1.00 90.88 93 ASP A C 1
ATOM 739 O O . ASP A 1 93 ? -9.375 -0.129 19.220 1.00 90.88 93 ASP A O 1
ATOM 743 N N . CYS A 1 94 ? -8.429 0.402 17.251 1.00 88.75 94 CYS A N 1
ATOM 744 C CA . CYS A 1 94 ? -7.144 -0.224 17.548 1.00 88.75 94 CYS A CA 1
ATOM 745 C C . CYS A 1 94 ? -6.411 0.505 18.686 1.00 88.75 94 CYS A C 1
ATOM 747 O O . CYS A 1 94 ? -5.955 -0.139 19.633 1.00 88.75 94 CYS A O 1
ATOM 749 N N . LEU A 1 95 ? -6.329 1.838 18.634 1.00 87.06 95 LEU A N 1
ATOM 750 C CA . LEU A 1 95 ? -5.696 2.654 19.676 1.00 87.06 95 LEU A CA 1
ATOM 751 C C . LEU A 1 95 ? -6.376 2.463 21.038 1.00 87.06 95 LEU A C 1
ATOM 753 O O . LEU A 1 95 ? -5.689 2.283 22.046 1.00 87.06 95 LEU A O 1
ATOM 757 N N . HIS A 1 96 ? -7.712 2.442 21.065 1.00 87.25 96 HIS A N 1
ATOM 758 C CA . HIS A 1 96 ? -8.486 2.209 22.284 1.00 87.25 96 HIS A CA 1
ATOM 759 C C . HIS A 1 96 ? -8.303 0.790 22.826 1.00 87.25 96 HIS A C 1
ATOM 761 O O . HIS A 1 96 ? -8.066 0.630 24.022 1.00 87.25 96 HIS A O 1
ATOM 767 N N . LYS A 1 97 ? -8.382 -0.238 21.969 1.00 85.81 97 LYS A N 1
ATOM 768 C CA . LYS A 1 97 ? -8.249 -1.650 22.374 1.00 85.81 97 LYS A CA 1
ATOM 769 C C . LYS A 1 97 ? -6.923 -1.928 23.077 1.00 85.81 97 LYS A C 1
ATOM 771 O O . LYS A 1 97 ? -6.888 -2.693 24.037 1.00 85.81 97 LYS A O 1
ATOM 776 N N . TRP A 1 98 ? -5.848 -1.340 22.567 1.00 83.06 98 TRP A N 1
ATOM 777 C CA . TRP A 1 98 ? -4.498 -1.573 23.068 1.00 83.06 98 TRP A CA 1
ATOM 778 C C . TRP A 1 98 ? -4.059 -0.536 24.109 1.00 83.06 98 TRP A C 1
ATOM 780 O O . TRP A 1 98 ? -2.976 -0.671 24.673 1.00 83.06 98 TRP A O 1
ATOM 790 N N . GLU A 1 99 ? -4.898 0.471 24.394 1.00 78.19 99 GLU A N 1
ATOM 791 C CA . GLU A 1 99 ? -4.586 1.601 25.277 1.00 78.19 99 GLU A CA 1
ATOM 792 C C . GLU A 1 99 ? -3.178 2.158 25.000 1.00 78.19 99 GLU A C 1
ATOM 794 O O . GLU A 1 99 ? -2.391 2.359 25.930 1.00 78.19 99 GLU A O 1
ATOM 799 N N . LEU A 1 100 ? -2.843 2.337 23.715 1.00 66.81 100 LEU A N 1
ATOM 800 C CA . LEU A 1 100 ? -1.514 2.750 23.258 1.00 66.81 100 LEU A CA 1
ATOM 801 C C . LEU A 1 100 ? -1.239 4.185 23.722 1.00 66.81 100 LEU A C 1
ATOM 803 O O . LEU A 1 100 ? -1.536 5.150 23.022 1.00 66.81 100 LEU A O 1
ATOM 807 N N . SER A 1 101 ? -0.697 4.330 24.930 1.00 61.22 101 SER A N 1
ATOM 808 C CA . SER A 1 101 ? -0.192 5.588 25.467 1.00 61.22 101 SER A CA 1
ATOM 809 C C . SER A 1 101 ? 1.328 5.536 25.558 1.00 61.22 101 SER A C 1
ATOM 811 O O . SER A 1 101 ? 1.911 4.507 25.886 1.00 61.22 101 SER A O 1
ATOM 813 N N . VAL A 1 102 ? 1.974 6.677 25.305 1.00 58.00 102 VAL A N 1
ATOM 814 C CA . VAL A 1 102 ? 3.439 6.836 25.394 1.00 58.00 102 VAL A CA 1
ATOM 815 C C . VAL A 1 102 ? 3.969 6.520 26.805 1.00 58.00 102 VAL A C 1
ATOM 817 O O . VAL A 1 102 ? 5.147 6.237 26.984 1.00 58.00 102 VAL A O 1
ATOM 820 N N . GLU A 1 103 ? 3.097 6.545 27.817 1.00 63.22 103 GLU A N 1
ATOM 821 C CA . GLU A 1 103 ? 3.434 6.275 29.218 1.00 63.22 103 GLU A CA 1
ATOM 822 C C . GLU A 1 103 ? 3.473 4.783 29.569 1.00 63.22 103 GLU A C 1
ATOM 824 O O . GLU A 1 103 ? 4.048 4.408 30.594 1.00 63.22 103 GLU A O 1
ATOM 829 N N . LYS A 1 104 ? 2.863 3.916 28.754 1.00 63.78 104 LYS A N 1
ATOM 830 C CA . LYS A 1 104 ? 2.926 2.474 28.983 1.00 63.78 104 LYS A CA 1
ATOM 831 C C . LYS A 1 104 ? 4.220 1.931 28.392 1.00 63.78 104 LYS A C 1
ATOM 833 O O . LYS A 1 104 ? 4.519 2.150 27.225 1.00 63.78 104 LYS A O 1
ATOM 838 N N . GLY A 1 105 ? 4.993 1.242 29.233 1.00 69.25 105 GLY A N 1
ATOM 839 C CA . GLY A 1 105 ? 6.215 0.557 28.816 1.00 69.25 105 GLY A CA 1
ATOM 840 C C . GLY A 1 105 ? 5.963 -0.486 27.724 1.00 69.25 105 GLY A C 1
ATOM 841 O O . GLY A 1 105 ? 4.819 -0.768 27.368 1.00 69.25 105 GLY A O 1
ATOM 842 N N . GLU A 1 106 ? 7.042 -1.067 27.199 1.00 72.06 106 GLU A N 1
ATOM 843 C CA . GLU A 1 106 ? 6.948 -2.027 26.097 1.00 72.06 106 GLU A CA 1
ATOM 844 C C . GLU A 1 106 ? 6.055 -3.232 26.461 1.00 72.06 106 GLU A C 1
ATOM 846 O O . GLU A 1 106 ? 6.195 -3.795 27.555 1.00 72.06 106 GLU A O 1
ATOM 851 N N . PRO A 1 107 ? 5.128 -3.631 25.569 1.00 71.44 107 PRO A N 1
ATOM 852 C CA . PRO A 1 107 ? 4.322 -4.827 25.766 1.00 71.44 107 PRO A CA 1
ATOM 853 C C . PRO A 1 107 ? 5.209 -6.077 25.760 1.00 71.44 107 PRO A C 1
ATOM 855 O O . PRO A 1 107 ? 6.279 -6.102 25.151 1.00 71.44 107 PRO A O 1
ATOM 858 N N . ASP A 1 108 ? 4.752 -7.145 26.417 1.00 82.19 108 ASP A N 1
ATOM 859 C CA . ASP A 1 108 ? 5.409 -8.441 26.260 1.00 82.19 108 ASP A CA 1
ATOM 860 C C . ASP A 1 108 ? 5.276 -8.966 24.815 1.00 82.19 108 ASP A C 1
ATOM 862 O O . ASP A 1 108 ? 4.453 -8.497 24.025 1.00 82.19 108 ASP A O 1
ATOM 866 N N . ASN A 1 109 ? 6.094 -9.961 24.459 1.00 81.31 109 ASN A N 1
ATOM 867 C CA . ASN A 1 109 ? 6.146 -10.485 23.090 1.00 81.31 109 ASN A CA 1
ATOM 868 C C . ASN A 1 109 ? 4.784 -10.995 22.584 1.00 81.31 109 ASN A C 1
ATOM 870 O O . ASN A 1 109 ? 4.482 -10.857 21.402 1.00 81.31 109 ASN A O 1
ATOM 874 N N . LEU A 1 110 ? 3.959 -11.583 23.457 1.00 79.44 110 LEU A N 1
ATOM 875 C CA . LEU A 1 110 ? 2.658 -12.125 23.063 1.00 79.44 110 LEU A CA 1
ATOM 876 C C . LEU A 1 110 ? 1.655 -10.997 22.792 1.00 79.44 110 LEU A C 1
ATOM 878 O O . LEU A 1 110 ? 0.902 -11.060 21.819 1.00 79.44 110 LEU A O 1
ATOM 882 N N . ALA A 1 111 ? 1.651 -9.966 23.634 1.00 82.38 111 ALA A N 1
ATOM 883 C CA . ALA A 1 111 ? 0.853 -8.766 23.429 1.00 82.38 111 ALA A CA 1
ATOM 884 C C . ALA A 1 111 ? 1.286 -8.023 22.157 1.00 82.38 111 ALA A C 1
ATOM 886 O O . ALA A 1 111 ? 0.425 -7.591 21.393 1.00 82.38 111 ALA A O 1
ATOM 887 N N . TRP A 1 112 ? 2.590 -7.961 21.874 1.00 83.94 112 TRP A N 1
ATOM 888 C CA . TRP A 1 112 ? 3.117 -7.398 20.630 1.00 83.94 112 TRP A CA 1
ATOM 889 C C . TRP A 1 112 ? 2.631 -8.156 19.389 1.00 83.94 112 TRP A C 1
ATOM 891 O O . TRP A 1 112 ? 2.097 -7.554 18.460 1.00 83.94 112 TRP A O 1
ATOM 901 N N . GLU A 1 113 ? 2.754 -9.486 19.375 1.00 86.31 113 GLU A N 1
ATOM 902 C CA . GLU A 1 113 ? 2.288 -10.309 18.252 1.00 86.31 113 GLU A CA 1
ATOM 903 C C . GLU A 1 113 ? 0.788 -10.140 18.001 1.00 86.31 113 GLU A C 1
ATOM 905 O O . GLU A 1 113 ? 0.353 -10.026 16.853 1.00 86.31 113 GLU A O 1
ATOM 910 N N . GLN A 1 114 ? -0.015 -10.091 19.065 1.00 86.75 114 GLN A N 1
ATOM 911 C CA . GLN A 1 114 ? -1.449 -9.857 18.928 1.00 86.75 114 GLN A CA 1
ATOM 912 C C . GLN A 1 114 ? -1.754 -8.436 18.455 1.00 86.75 114 GLN A C 1
ATOM 914 O O . GLN A 1 114 ? -2.686 -8.254 17.669 1.00 86.75 114 GLN A O 1
ATOM 919 N N . GLN A 1 115 ? -1.002 -7.436 18.911 1.00 87.06 115 GLN A N 1
ATOM 920 C CA . GLN A 1 115 ? -1.147 -6.062 18.449 1.00 87.06 115 GLN A CA 1
ATOM 921 C C . GLN A 1 115 ? -0.872 -5.965 16.949 1.00 87.06 115 GLN A C 1
ATOM 923 O O . GLN A 1 115 ? -1.712 -5.431 16.229 1.00 87.06 115 GLN A O 1
ATOM 928 N N . GLU A 1 116 ? 0.220 -6.557 16.466 1.00 87.06 116 GLU A N 1
ATOM 929 C CA . GLU A 1 116 ? 0.550 -6.599 15.037 1.00 87.06 116 GLU A CA 1
ATOM 930 C C . GLU A 1 116 ? -0.501 -7.360 14.218 1.00 87.06 116 GLU A C 1
ATOM 932 O O . GLU A 1 116 ? -0.948 -6.866 13.186 1.00 87.06 116 GLU A O 1
ATOM 937 N N . GLN A 1 117 ? -0.986 -8.511 14.698 1.00 86.94 117 GLN A N 1
ATOM 938 C CA . GLN A 1 117 ? -2.051 -9.269 14.018 1.00 86.94 117 GLN A CA 1
ATOM 939 C C . GLN A 1 117 ? -3.381 -8.511 13.924 1.00 86.94 117 GLN A C 1
ATOM 941 O O . GLN A 1 117 ? -4.174 -8.766 13.020 1.00 86.94 117 GLN A O 1
ATOM 946 N N . ASN A 1 118 ? -3.659 -7.618 14.877 1.00 87.19 118 ASN A N 1
ATOM 947 C CA . ASN A 1 118 ? -4.885 -6.823 14.910 1.00 87.19 118 ASN A CA 1
ATOM 948 C C . ASN A 1 118 ? -4.675 -5.384 14.415 1.00 87.19 118 ASN A C 1
ATOM 950 O O . ASN A 1 118 ? -5.615 -4.590 14.475 1.00 87.19 118 ASN A O 1
ATOM 954 N N . ASN A 1 119 ? -3.471 -5.030 13.961 1.00 89.88 119 ASN A N 1
ATOM 955 C CA . ASN A 1 119 ? -3.169 -3.697 13.469 1.00 89.88 119 ASN A CA 1
ATOM 956 C C . ASN A 1 119 ? -3.870 -3.507 12.113 1.00 89.88 119 ASN A C 1
ATOM 958 O O . ASN A 1 119 ? -3.533 -4.199 11.149 1.00 89.88 119 ASN A O 1
ATOM 962 N N . PRO A 1 120 ? -4.818 -2.563 11.980 1.00 91.25 120 PRO A N 1
ATOM 963 C CA . PRO A 1 120 ? -5.558 -2.379 10.733 1.00 91.25 120 PRO A CA 1
ATOM 964 C C . PRO A 1 120 ? -4.656 -1.949 9.562 1.00 91.25 120 PRO A C 1
ATOM 966 O O . PRO A 1 120 ? -5.022 -2.143 8.401 1.00 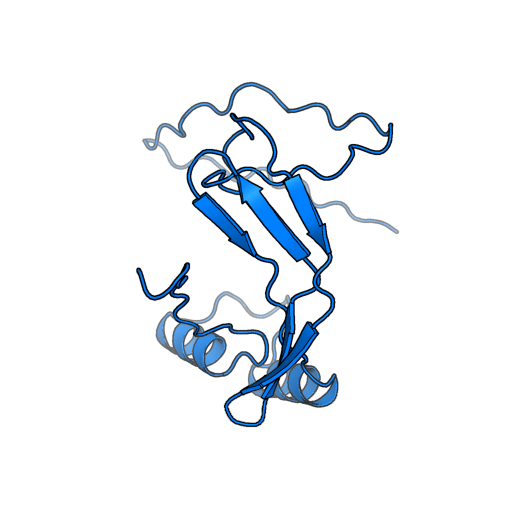91.25 120 PRO A O 1
ATOM 969 N N . MET A 1 121 ? -3.465 -1.413 9.851 1.00 90.62 121 MET A N 1
ATOM 970 C CA . MET A 1 121 ? -2.456 -1.028 8.861 1.00 90.62 121 MET A CA 1
ATOM 971 C C . MET A 1 121 ? -1.503 -2.170 8.482 1.00 90.62 121 MET A C 1
ATOM 973 O O . MET A 1 121 ? -0.730 -2.012 7.535 1.00 90.62 121 MET A O 1
ATOM 977 N N . ALA A 1 122 ? -1.535 -3.304 9.192 1.00 88.69 122 ALA A N 1
ATOM 978 C CA . ALA A 1 122 ? -0.693 -4.444 8.860 1.00 88.69 122 ALA A CA 1
ATOM 979 C C . ALA A 1 122 ? -1.032 -4.968 7.458 1.00 88.69 122 ALA A C 1
ATOM 981 O O . ALA A 1 122 ? -2.196 -5.139 7.082 1.00 88.69 122 ALA A O 1
ATOM 982 N N . LEU A 1 123 ? 0.017 -5.215 6.673 1.00 87.25 123 LEU A N 1
ATOM 983 C CA . LEU A 1 123 ? -0.090 -5.658 5.291 1.00 87.25 123 LEU A CA 1
ATOM 984 C C . LEU A 1 123 ? 0.443 -7.086 5.168 1.00 87.25 123 LEU A C 1
ATOM 986 O O . LEU A 1 123 ? 1.638 -7.316 4.988 1.00 87.25 123 LEU A O 1
ATOM 990 N N . HIS A 1 124 ? -0.457 -8.062 5.242 1.00 83.75 124 HIS A N 1
ATOM 991 C CA . HIS A 1 124 ? -0.120 -9.476 5.081 1.00 83.75 124 HIS A CA 1
ATOM 992 C C . HIS A 1 124 ? -0.342 -9.922 3.635 1.00 83.75 124 HIS A C 1
ATOM 994 O O . HIS A 1 124 ? -1.316 -10.598 3.310 1.00 83.75 124 HIS A O 1
ATOM 1000 N N . VAL A 1 125 ? 0.565 -9.516 2.746 1.00 83.12 125 VAL A N 1
ATOM 1001 C CA . VAL A 1 125 ? 0.462 -9.801 1.308 1.00 83.12 125 VAL A CA 1
ATOM 1002 C C . VAL A 1 125 ? 1.586 -10.702 0.824 1.00 83.12 125 VAL A C 1
ATOM 1004 O O . VAL A 1 125 ? 2.737 -10.589 1.241 1.00 83.12 125 VAL A O 1
ATOM 1007 N N . ARG A 1 126 ? 1.251 -11.566 -0.135 1.00 85.56 126 ARG A N 1
ATOM 1008 C CA . ARG A 1 126 ? 2.226 -12.222 -1.004 1.00 85.56 126 ARG A CA 1
ATOM 1009 C C . ARG A 1 126 ? 2.093 -11.620 -2.392 1.00 85.56 126 ARG 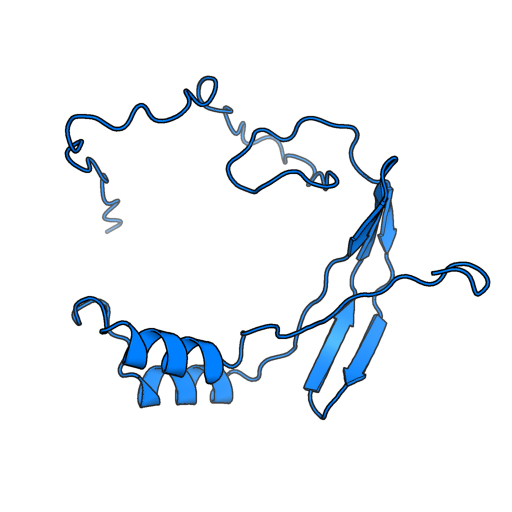A C 1
ATOM 1011 O O . ARG A 1 126 ? 1.020 -11.672 -2.986 1.00 85.56 126 ARG A O 1
ATOM 1018 N N . VAL A 1 127 ? 3.189 -11.077 -2.905 1.00 80.88 127 VAL A N 1
ATOM 1019 C CA . VAL A 1 127 ? 3.237 -10.483 -4.241 1.00 80.88 127 VAL A CA 1
ATOM 1020 C C . VAL A 1 127 ? 3.955 -11.440 -5.187 1.00 80.88 127 VAL A C 1
ATOM 1022 O O . VAL A 1 127 ? 5.071 -11.868 -4.912 1.00 80.88 127 VAL A O 1
ATOM 1025 N N . GLU A 1 128 ? 3.317 -11.749 -6.314 1.00 85.38 128 GLU A N 1
ATOM 1026 C CA . GLU A 1 128 ? 3.924 -12.447 -7.450 1.00 85.38 128 GLU A CA 1
ATOM 1027 C C . GLU A 1 128 ? 3.675 -11.611 -8.711 1.00 85.38 128 GLU A C 1
ATOM 1029 O O . GLU A 1 128 ? 2.544 -11.196 -8.974 1.00 85.38 128 GLU A O 1
ATOM 1034 N N . ALA A 1 129 ? 4.725 -11.342 -9.487 1.00 83.19 129 ALA A N 1
ATOM 1035 C CA . ALA A 1 129 ? 4.602 -10.666 -10.773 1.00 83.19 129 ALA A CA 1
ATOM 1036 C C . ALA A 1 129 ? 4.449 -11.710 -11.883 1.00 83.19 129 ALA A C 1
ATOM 1038 O O . ALA A 1 129 ? 5.123 -12.731 -11.866 1.00 83.19 129 ALA A O 1
ATOM 1039 N N . VAL A 1 130 ? 3.568 -11.459 -12.856 1.00 86.44 130 VAL A N 1
ATOM 1040 C CA . VAL A 1 130 ? 3.416 -12.329 -14.031 1.00 86.44 130 VAL A CA 1
ATOM 1041 C C . VAL A 1 130 ? 3.500 -11.490 -15.296 1.00 86.44 130 VAL A C 1
ATOM 1043 O O . VAL A 1 130 ? 2.652 -10.631 -15.539 1.00 86.44 130 VAL A O 1
ATOM 1046 N N . VAL A 1 131 ? 4.507 -11.756 -16.125 1.00 81.38 131 VAL A N 1
ATOM 1047 C CA . VAL A 1 131 ? 4.753 -11.053 -17.388 1.00 81.38 131 VAL A CA 1
ATOM 1048 C C . VAL A 1 131 ? 4.539 -12.019 -18.544 1.00 81.38 131 VAL A C 1
ATOM 1050 O O . VAL A 1 131 ? 5.247 -13.014 -18.685 1.00 81.38 131 VAL A O 1
ATOM 1053 N N . ASN A 1 132 ? 3.548 -11.733 -19.393 1.00 87.88 132 ASN A N 1
ATOM 1054 C CA . ASN A 1 132 ? 3.189 -12.571 -20.547 1.00 87.88 132 ASN A CA 1
ATOM 1055 C C . ASN A 1 132 ? 2.936 -14.052 -20.186 1.00 87.88 132 ASN A C 1
ATOM 1057 O O . ASN A 1 132 ? 3.233 -14.944 -20.975 1.00 87.88 132 ASN A O 1
ATOM 1061 N N . GLY A 1 133 ? 2.406 -14.316 -18.989 1.00 84.94 133 GLY A N 1
ATOM 1062 C CA . GLY A 1 133 ? 2.146 -15.673 -18.492 1.00 84.94 133 GLY A CA 1
ATOM 1063 C C . GLY A 1 133 ? 3.331 -16.348 -17.793 1.00 84.94 133 GLY A C 1
ATOM 1064 O O . GLY A 1 133 ? 3.157 -17.444 -17.267 1.00 84.94 133 GLY A O 1
ATOM 1065 N N . ASN A 1 134 ? 4.495 -15.698 -17.731 1.00 75.31 134 ASN A N 1
ATOM 1066 C CA . ASN A 1 134 ? 5.653 -16.177 -16.980 1.00 75.31 134 ASN A CA 1
ATOM 1067 C C . ASN A 1 134 ? 5.719 -15.486 -15.619 1.00 75.31 134 ASN A C 1
ATOM 1069 O O . ASN A 1 134 ? 5.563 -14.268 -15.549 1.00 75.31 134 ASN A O 1
ATOM 1073 N N . ARG A 1 135 ? 5.914 -16.282 -14.569 1.00 71.19 135 ARG A N 1
ATOM 1074 C CA . ARG A 1 135 ? 6.140 -15.810 -13.199 1.00 71.19 135 ARG A CA 1
ATOM 1075 C C . ARG A 1 135 ? 7.598 -15.422 -13.000 1.00 71.19 135 ARG A C 1
ATOM 1077 O O . ARG A 1 135 ? 8.445 -16.071 -13.657 1.00 71.19 135 ARG A O 1
#

Foldseek 3Di:
DDDDDDPPDDDDPDDPDDDQPDDPPPDPPPPPDFDAPPADPSHPRPFDGFDKDQDQDWDDDPNWIKTWGIWGHGPVDIDTDIDTDDDVVLVVVLCVVLVDDPPDDDDPPVSVVVSLVSPSRRDPDDDDDADPNRD

pLDDT: mean 75.19, std 20.34, range [33.56, 97.44]

Radius of gyration: 19.97 Å; chains: 1; bounding box: 44×41×50 Å

Secondary structure (DSSP, 8-state):
--------PPPPTT-------S-----SS-------TT--TTS---SPPPEEEEEEEEEEETTEEEEEEEEEE-SS-EEE--EE---HHHHHHHHHHHT--TTSPPPPHHHHHHHHHT-TT---------BTTB-

Sequence (135 aa):
SEEYYDVTGEERPGQERPSCPAEVSISPDKSTWKVIFDSGFWCGADGEPGRELRVNRTFVWDGETFCIPAVYLCREGLVLDLCKRVEPEQIDDCLHKWELSVEKGEPDNLAWEQQEQNNPMALHVRVEAVVNGNR

Organism: NCBI:txid749906